Protein AF-E6MUH1-F1 (afdb_monomer)

Radius of gyration: 12.04 Å; Cα contacts (8 Å, |Δi|>4): 78; chains: 1; bounding box: 36×24×32 Å

Structure (mmCIF, N/CA/C/O backbone):
data_AF-E6MUH1-F1
#
_entry.id   AF-E6MUH1-F1
#
loop_
_atom_site.group_PDB
_atom_site.id
_atom_site.type_symbol
_atom_site.label_atom_id
_atom_site.label_alt_id
_atom_site.label_comp_id
_atom_site.label_asym_id
_atom_site.label_entity_id
_atom_site.label_seq_id
_atom_site.pdbx_PDB_ins_code
_atom_site.Cartn_x
_atom_site.Cartn_y
_atom_site.Cartn_z
_atom_site.occupancy
_atom_site.B_iso_or_equiv
_atom_site.auth_seq_id
_atom_site.auth_comp_id
_atom_site.auth_asym_id
_atom_site.auth_atom_id
_atom_site.pdbx_PDB_model_num
ATOM 1 N N . MET A 1 1 ? 23.286 -7.106 -8.595 1.00 48.00 1 MET A N 1
ATOM 2 C CA . MET A 1 1 ? 22.092 -6.732 -7.809 1.00 48.00 1 MET A CA 1
ATOM 3 C C . MET A 1 1 ? 21.884 -7.838 -6.793 1.00 48.00 1 MET A C 1
ATOM 5 O O . MET A 1 1 ? 21.653 -8.969 -7.205 1.00 48.00 1 MET A O 1
ATOM 9 N N . ASN A 1 2 ? 22.132 -7.566 -5.513 1.00 39.12 2 ASN A N 1
ATOM 10 C CA . ASN A 1 2 ? 22.110 -8.587 -4.469 1.00 39.12 2 ASN A CA 1
ATOM 11 C C . ASN A 1 2 ? 20.644 -8.923 -4.149 1.00 39.12 2 ASN A C 1
ATOM 13 O O . ASN A 1 2 ? 19.862 -8.019 -3.869 1.00 39.12 2 ASN A O 1
ATOM 17 N N . ILE A 1 3 ? 20.237 -10.192 -4.238 1.00 46.28 3 ILE A N 1
ATOM 18 C CA . ILE A 1 3 ? 18.827 -10.591 -4.041 1.00 46.28 3 ILE A CA 1
ATOM 19 C C . ILE A 1 3 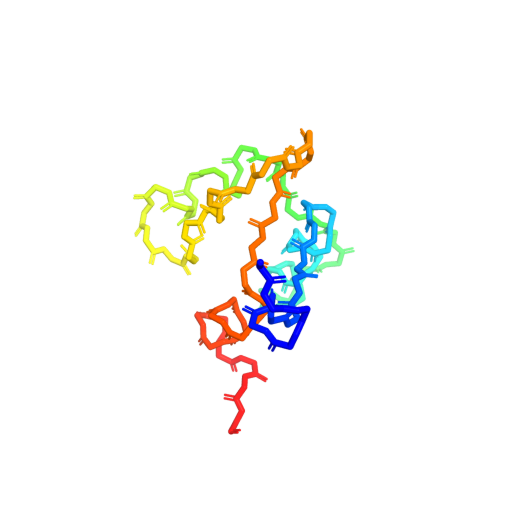? 18.333 -10.227 -2.629 1.00 46.28 3 ILE A C 1
ATOM 21 O O . ILE A 1 3 ? 17.169 -9.879 -2.456 1.00 46.28 3 ILE A O 1
ATOM 25 N N . ASN A 1 4 ? 19.244 -10.193 -1.653 1.00 50.38 4 ASN A N 1
ATOM 26 C CA . ASN A 1 4 ? 18.959 -9.813 -0.269 1.00 50.38 4 ASN A CA 1
ATOM 27 C C . ASN A 1 4 ? 18.725 -8.300 -0.069 1.00 50.38 4 ASN A C 1
ATOM 29 O O . ASN A 1 4 ? 18.150 -7.911 0.940 1.00 50.38 4 ASN A O 1
ATOM 33 N N . GLU A 1 5 ? 19.126 -7.446 -1.019 1.00 47.06 5 GLU A N 1
ATOM 34 C CA . GLU A 1 5 ? 18.862 -5.992 -0.994 1.00 47.06 5 GLU A CA 1
ATOM 35 C C . GLU A 1 5 ? 17.512 -5.627 -1.622 1.00 47.06 5 GLU A C 1
ATOM 37 O O . GLU A 1 5 ? 17.117 -4.464 -1.618 1.00 47.06 5 GLU A O 1
ATOM 42 N N . LEU A 1 6 ? 16.788 -6.593 -2.203 1.00 52.62 6 LEU A N 1
ATOM 43 C CA . LEU A 1 6 ? 15.532 -6.296 -2.893 1.00 52.62 6 LEU A CA 1
ATOM 44 C C . LEU A 1 6 ? 14.385 -5.966 -1.929 1.00 52.62 6 LEU A C 1
ATOM 46 O O . LEU A 1 6 ? 13.366 -5.473 -2.415 1.00 52.62 6 LEU A O 1
ATOM 50 N N . GLY A 1 7 ? 14.555 -6.190 -0.620 1.00 59.31 7 GLY A N 1
ATOM 51 C CA . GLY A 1 7 ? 13.508 -6.003 0.382 1.00 59.31 7 GLY A CA 1
ATOM 52 C C . GLY A 1 7 ? 12.299 -6.909 0.131 1.00 59.31 7 GLY A C 1
ATOM 53 O O . GLY A 1 7 ? 12.160 -7.545 -0.918 1.00 59.31 7 GLY A O 1
ATOM 54 N N . ALA A 1 8 ? 11.386 -6.982 1.096 1.00 75.19 8 ALA A N 1
ATOM 55 C CA . ALA A 1 8 ? 10.042 -7.437 0.772 1.00 75.19 8 ALA A CA 1
ATOM 56 C C . ALA A 1 8 ? 9.398 -6.351 -0.104 1.00 75.19 8 ALA A C 1
ATOM 58 O O . ALA A 1 8 ? 9.475 -5.166 0.221 1.00 75.19 8 ALA A O 1
ATOM 59 N N . ARG A 1 9 ? 8.807 -6.747 -1.232 1.00 86.12 9 ARG A N 1
ATOM 60 C CA . ARG A 1 9 ? 8.133 -5.834 -2.160 1.00 86.12 9 ARG A CA 1
ATOM 61 C C . ARG A 1 9 ? 6.668 -6.182 -2.239 1.00 86.12 9 ARG A C 1
ATOM 63 O O . ARG A 1 9 ? 6.332 -7.359 -2.368 1.00 86.12 9 ARG A O 1
ATOM 70 N N . ILE A 1 10 ? 5.820 -5.165 -2.259 1.00 90.50 10 ILE A N 1
ATOM 71 C CA . ILE A 1 10 ? 4.400 -5.337 -2.556 1.00 90.50 10 ILE A CA 1
ATOM 72 C C . ILE A 1 10 ? 4.060 -4.782 -3.930 1.00 90.50 10 ILE A C 1
ATOM 74 O O . ILE A 1 10 ? 4.604 -3.770 -4.382 1.00 90.50 10 ILE A O 1
ATOM 78 N N . ASP A 1 11 ? 3.143 -5.466 -4.595 1.00 91.50 11 ASP A N 1
ATOM 79 C CA . ASP A 1 11 ? 2.588 -5.060 -5.871 1.00 91.50 11 ASP A CA 1
ATOM 80 C C . ASP A 1 11 ? 1.367 -4.141 -5.687 1.00 91.50 11 ASP A C 1
ATOM 82 O O . ASP A 1 11 ? 0.898 -3.849 -4.580 1.00 91.50 11 ASP A O 1
ATOM 86 N N . ARG A 1 12 ? 0.849 -3.642 -6.811 1.00 92.00 12 ARG A N 1
ATOM 87 C CA . ARG A 1 12 ? -0.261 -2.682 -6.821 1.00 92.00 12 ARG A CA 1
ATOM 88 C C . ARG A 1 12 ? -1.558 -3.236 -6.202 1.00 92.00 12 ARG A C 1
ATOM 90 O O . ARG A 1 12 ? -2.212 -2.470 -5.497 1.00 92.00 12 ARG A O 1
ATOM 97 N N . PRO A 1 13 ? -2.004 -4.476 -6.473 1.00 93.06 13 PRO A N 1
ATOM 98 C CA . PRO A 1 13 ? -3.139 -5.063 -5.762 1.00 93.06 13 PRO A CA 1
ATOM 99 C C . PRO A 1 13 ? -2.942 -5.075 -4.242 1.00 93.06 13 PRO A C 1
ATOM 101 O O . PRO A 1 13 ? -3.787 -4.536 -3.526 1.00 93.06 13 PRO A O 1
ATOM 104 N N . THR A 1 14 ? -1.793 -5.564 -3.767 1.00 92.44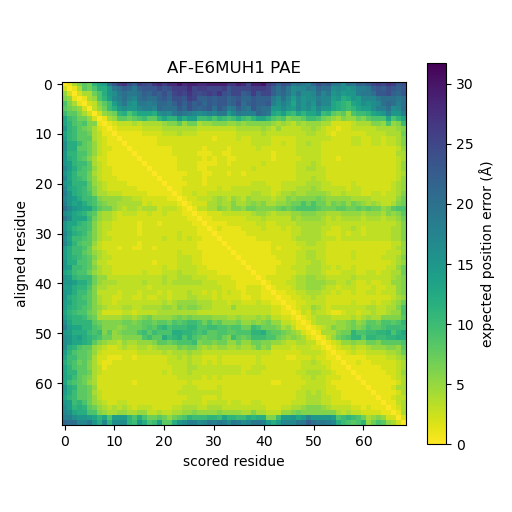 14 THR A N 1
ATOM 105 C CA . THR A 1 14 ? -1.529 -5.743 -2.333 1.00 92.44 14 THR A CA 1
ATOM 106 C C . THR A 1 14 ? -1.500 -4.416 -1.578 1.00 92.44 14 THR A C 1
ATOM 108 O O . THR A 1 14 ? -2.146 -4.286 -0.540 1.00 92.44 14 THR A O 1
ATOM 111 N N . ILE A 1 15 ? -0.834 -3.377 -2.103 1.00 93.56 15 ILE A N 1
ATOM 112 C CA . ILE A 1 15 ? -0.823 -2.062 -1.433 1.00 93.56 15 ILE A CA 1
ATOM 113 C C . ILE A 1 15 ? -2.232 -1.461 -1.315 1.00 93.56 15 ILE A C 1
ATOM 115 O O . ILE A 1 15 ? -2.553 -0.805 -0.327 1.00 93.56 15 ILE A O 1
ATOM 119 N N . ARG A 1 16 ? -3.113 -1.701 -2.296 1.00 95.38 16 ARG A N 1
ATOM 120 C CA . ARG A 1 16 ? -4.494 -1.191 -2.261 1.00 95.38 16 ARG A CA 1
ATOM 121 C C . ARG A 1 16 ? -5.334 -1.885 -1.196 1.00 95.38 16 ARG A C 1
ATOM 123 O O . ARG A 1 16 ? -6.203 -1.239 -0.608 1.00 95.38 16 ARG A O 1
ATOM 130 N N . GLU A 1 17 ? -5.098 -3.174 -0.991 1.00 95.06 17 GLU A N 1
ATOM 131 C CA . GLU A 1 17 ? -5.706 -3.958 0.083 1.00 95.06 17 GLU A CA 1
ATOM 132 C C . GLU A 1 17 ? -5.175 -3.526 1.445 1.00 95.06 17 GLU A C 1
ATOM 134 O O . GLU A 1 17 ? -5.972 -3.258 2.337 1.00 95.06 17 GLU A O 1
ATOM 139 N N . LEU A 1 18 ? -3.861 -3.335 1.583 1.00 92.75 18 LEU A N 1
ATOM 140 C CA . LEU A 1 18 ? -3.243 -2.860 2.823 1.00 92.75 18 LEU A CA 1
ATOM 141 C C . LEU A 1 18 ? -3.748 -1.478 3.237 1.00 92.75 18 LEU A C 1
ATOM 143 O O . LEU A 1 18 ? -4.101 -1.274 4.394 1.00 92.75 18 LEU A O 1
ATOM 147 N N . ILE A 1 19 ? -3.850 -0.533 2.299 1.00 94.00 19 ILE A N 1
ATOM 148 C CA . ILE A 1 19 ? -4.404 0.794 2.602 1.00 94.00 19 ILE A CA 1
ATOM 149 C C . ILE A 1 19 ? -5.884 0.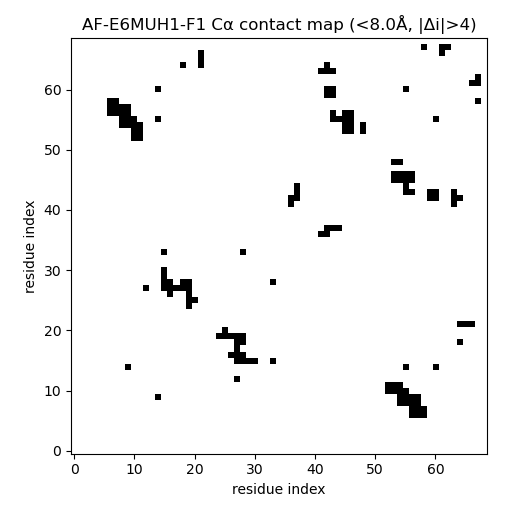686 2.992 1.00 94.00 19 ILE A C 1
ATOM 151 O O . ILE A 1 19 ? -6.342 1.383 3.899 1.00 94.00 19 ILE A O 1
ATOM 155 N N . ALA A 1 20 ? -6.654 -0.171 2.318 1.00 94.62 20 ALA A N 1
ATOM 156 C CA . ALA A 1 20 ? -8.045 -0.406 2.689 1.00 94.62 20 ALA A CA 1
ATOM 157 C C . ALA A 1 20 ? -8.148 -0.989 4.105 1.00 94.62 20 ALA A C 1
ATOM 159 O O . ALA A 1 20 ? -8.922 -0.476 4.909 1.00 94.62 20 ALA A O 1
ATOM 160 N N . TYR A 1 21 ? -7.311 -1.971 4.432 1.00 92.94 21 TYR A N 1
ATOM 161 C CA . TYR A 1 21 ? -7.220 -2.571 5.757 1.00 92.94 21 TYR A CA 1
ATOM 162 C C . TYR A 1 21 ? -6.867 -1.536 6.834 1.00 92.94 21 TYR A C 1
ATOM 164 O O . TYR A 1 21 ? -7.616 -1.378 7.794 1.00 92.94 21 TYR A O 1
ATOM 172 N N . ALA A 1 22 ? -5.807 -0.747 6.6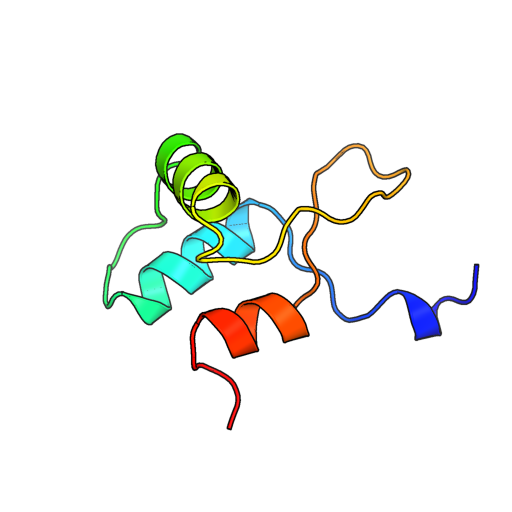26 1.00 90.88 22 ALA A N 1
ATOM 173 C CA . ALA A 1 22 ? -5.380 0.309 7.549 1.00 90.88 22 ALA A CA 1
ATOM 174 C C . ALA A 1 22 ? -6.446 1.403 7.758 1.00 90.88 22 ALA A C 1
ATOM 176 O O . ALA A 1 22 ? -6.463 2.078 8.782 1.00 90.88 22 ALA A O 1
ATOM 177 N N . THR A 1 23 ? -7.354 1.580 6.793 1.00 89.94 23 THR A N 1
ATOM 178 C CA . THR A 1 23 ? -8.461 2.549 6.865 1.00 89.94 23 THR A CA 1
ATOM 179 C C . THR A 1 23 ? -9.811 1.912 7.212 1.00 89.94 23 THR A C 1
ATOM 181 O O . THR A 1 23 ? -10.849 2.550 7.024 1.00 89.94 23 THR A O 1
ATOM 184 N N . CYS A 1 24 ? -9.814 0.668 7.710 1.00 90.50 24 CYS A N 1
ATOM 185 C CA . CYS A 1 24 ? -11.007 -0.095 8.095 1.00 90.50 24 CYS A CA 1
ATOM 186 C C . CYS A 1 24 ? -12.058 -0.217 6.973 1.00 90.50 24 CYS A C 1
ATOM 188 O O . CYS A 1 24 ? -13.265 -0.140 7.208 1.00 90.50 24 CYS A O 1
ATOM 190 N N . ARG A 1 25 ? -11.608 -0.384 5.724 1.00 90.69 25 ARG A N 1
ATOM 191 C CA . ARG A 1 25 ? -12.463 -0.565 4.544 1.00 90.69 25 ARG A CA 1
ATOM 192 C C . ARG A 1 25 ? -12.474 -2.021 4.091 1.00 90.69 25 ARG A C 1
ATOM 194 O O . ARG A 1 25 ? -11.432 -2.633 3.908 1.00 90.69 25 ARG A O 1
ATOM 201 N N . ASN A 1 26 ? -13.660 -2.519 3.748 1.00 89.69 26 ASN A N 1
ATOM 202 C CA . ASN A 1 26 ? -13.855 -3.887 3.241 1.00 89.69 26 ASN A CA 1
ATOM 203 C C . ASN A 1 26 ? -13.544 -4.060 1.744 1.00 89.69 26 ASN A C 1
ATOM 205 O O . ASN A 1 26 ? -13.736 -5.141 1.195 1.00 89.69 26 ASN A O 1
ATOM 209 N N . ARG A 1 27 ? -13.149 -2.991 1.041 1.00 92.94 27 ARG A N 1
ATOM 210 C CA . ARG A 1 27 ? -12.847 -3.030 -0.396 1.00 92.94 27 ARG A CA 1
ATOM 211 C C . ARG A 1 27 ? -11.527 -2.319 -0.683 1.00 92.94 27 ARG A C 1
ATOM 213 O O . ARG A 1 27 ? -11.322 -1.238 -0.124 1.00 92.94 27 ARG A O 1
ATOM 220 N N . PRO A 1 28 ? -10.693 -2.849 -1.598 1.00 94.38 28 PRO A N 1
ATOM 221 C CA . PRO A 1 28 ? -9.456 -2.196 -2.006 1.00 94.38 28 PRO A CA 1
ATOM 222 C C . PRO A 1 28 ? -9.717 -0.774 -2.508 1.00 94.38 28 PRO A C 1
ATOM 224 O O . PRO A 1 28 ? -10.685 -0.526 -3.236 1.00 94.38 28 PRO A O 1
ATOM 227 N N . ILE A 1 29 ? -8.829 0.164 -2.179 1.00 95.00 29 ILE A N 1
ATOM 228 C CA . ILE A 1 29 ? -8.934 1.539 -2.690 1.00 95.00 29 ILE A CA 1
ATOM 229 C C . ILE A 1 29 ? -8.792 1.577 -4.220 1.00 95.00 29 ILE A C 1
ATOM 231 O O . ILE A 1 29 ? -8.265 0.648 -4.823 1.00 95.00 29 ILE A O 1
ATOM 235 N N . SER A 1 30 ?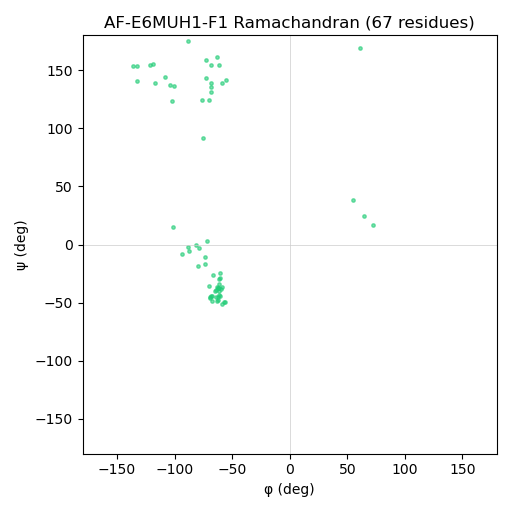 -9.229 2.642 -4.893 1.00 95.62 30 SER A N 1
ATOM 236 C CA . SER A 1 30 ? -9.015 2.788 -6.343 1.00 95.62 30 SER A CA 1
ATOM 237 C C . SER A 1 30 ? -7.551 3.106 -6.686 1.00 95.62 30 SER A C 1
ATOM 239 O O . SER A 1 30 ? -6.822 3.673 -5.872 1.00 95.62 30 SER A O 1
ATOM 241 N N . ASN A 1 31 ? -7.133 2.838 -7.930 1.00 94.12 31 ASN A N 1
ATOM 242 C CA . ASN A 1 31 ? -5.809 3.252 -8.422 1.00 94.12 31 ASN A CA 1
ATOM 243 C C . ASN A 1 31 ? -5.619 4.776 -8.363 1.00 94.12 31 ASN A C 1
ATOM 245 O O . ASN A 1 31 ? -4.544 5.250 -8.018 1.00 94.12 31 ASN A O 1
ATOM 249 N N . SER A 1 32 ? -6.665 5.552 -8.658 1.00 95.44 32 SER A N 1
ATOM 250 C CA . SER A 1 32 ? -6.625 7.014 -8.547 1.00 95.44 32 SER A CA 1
ATOM 251 C C . SER A 1 32 ? -6.383 7.482 -7.110 1.00 95.44 32 SER A C 1
ATOM 253 O O . SER A 1 32 ? -5.644 8.439 -6.893 1.00 95.44 32 SER A O 1
ATOM 255 N N . THR A 1 33 ? -6.956 6.785 -6.124 1.00 95.00 33 THR A N 1
ATOM 256 C CA . THR A 1 33 ? -6.725 7.080 -4.704 1.00 95.00 33 THR A CA 1
ATOM 257 C C . THR A 1 33 ? -5.286 6.770 -4.319 1.00 95.00 33 THR A C 1
ATOM 259 O O . THR A 1 33 ? -4.655 7.608 -3.686 1.00 95.00 33 THR A O 1
ATOM 262 N N . LEU A 1 34 ? -4.756 5.623 -4.758 1.00 94.62 34 LEU A N 1
ATOM 263 C CA . LEU A 1 34 ? -3.363 5.240 -4.529 1.00 94.62 34 LEU A CA 1
ATOM 264 C C . LEU A 1 34 ? -2.392 6.297 -5.077 1.00 94.62 34 LEU A C 1
ATOM 266 O O . LEU A 1 34 ? -1.532 6.775 -4.348 1.00 94.62 34 LEU A O 1
ATOM 270 N N . LEU A 1 35 ? -2.579 6.723 -6.331 1.00 93.69 35 LEU A N 1
ATOM 271 C CA . LEU A 1 35 ? -1.732 7.738 -6.972 1.00 93.69 35 LEU A CA 1
ATOM 272 C C . LEU A 1 35 ? -1.788 9.096 -6.263 1.00 93.69 35 LEU A C 1
ATOM 274 O O . LEU A 1 35 ? -0.778 9.789 -6.175 1.00 93.69 35 LEU A O 1
ATOM 278 N N . ARG A 1 36 ? -2.962 9.489 -5.758 1.00 94.81 36 ARG A N 1
ATOM 279 C CA . ARG A 1 36 ? -3.102 10.719 -4.973 1.00 94.81 36 ARG A CA 1
ATOM 280 C C . ARG A 1 36 ? -2.386 10.602 -3.630 1.00 94.81 36 ARG A C 1
ATOM 282 O O . ARG A 1 36 ? -1.660 11.512 -3.272 1.00 94.81 36 ARG A O 1
ATOM 289 N N . MET A 1 37 ? -2.541 9.482 -2.924 1.00 94.56 37 MET A N 1
ATOM 290 C CA . MET A 1 37 ? -1.843 9.255 -1.653 1.00 94.56 37 MET A CA 1
ATOM 291 C C . MET A 1 37 ? 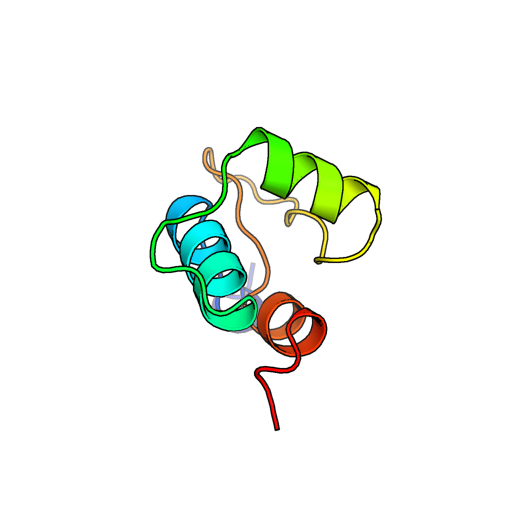-0.319 9.245 -1.823 1.00 94.56 37 MET A C 1
ATOM 293 O O . MET A 1 37 ? 0.373 9.784 -0.966 1.00 94.56 37 MET A O 1
ATOM 297 N N . GLU A 1 38 ? 0.183 8.690 -2.931 1.00 93.88 38 GLU A N 1
ATOM 298 C CA . GLU A 1 38 ? 1.604 8.744 -3.311 1.00 93.88 38 GLU A CA 1
ATOM 299 C C . GLU A 1 38 ? 2.052 10.197 -3.542 1.00 93.88 38 GLU A C 1
ATOM 301 O O . GLU A 1 38 ? 3.051 10.637 -2.984 1.00 93.88 38 GLU A O 1
ATOM 306 N N . LYS A 1 39 ? 1.273 10.981 -4.301 1.00 94.06 39 LYS A N 1
ATOM 307 C CA . LYS A 1 39 ? 1.564 12.402 -4.562 1.00 94.06 39 LYS A CA 1
ATOM 308 C C . LYS A 1 39 ? 1.537 13.261 -3.292 1.00 94.06 39 LYS A C 1
ATOM 310 O O . LYS A 1 39 ? 2.336 14.183 -3.168 1.00 94.06 39 LYS A O 1
ATOM 315 N N . ASP A 1 40 ? 0.625 12.957 -2.376 1.00 93.56 40 ASP A N 1
ATOM 316 C CA . ASP A 1 40 ? 0.458 13.665 -1.106 1.00 93.56 40 ASP A CA 1
ATOM 317 C C . ASP A 1 40 ? 1.500 13.236 -0.051 1.00 93.56 40 ASP A C 1
ATOM 319 O O . ASP A 1 40 ? 1.489 13.767 1.058 1.00 93.56 40 ASP A O 1
ATOM 323 N N . GLY A 1 41 ? 2.369 12.260 -0.355 1.00 92.19 41 GLY A N 1
ATOM 324 C CA . GLY A 1 41 ? 3.394 11.754 0.565 1.00 92.19 41 GLY A CA 1
ATOM 325 C C . GLY A 1 41 ? 2.852 10.909 1.722 1.00 92.19 41 GLY A C 1
ATOM 326 O O . GLY A 1 41 ? 3.547 10.705 2.710 1.00 92.19 41 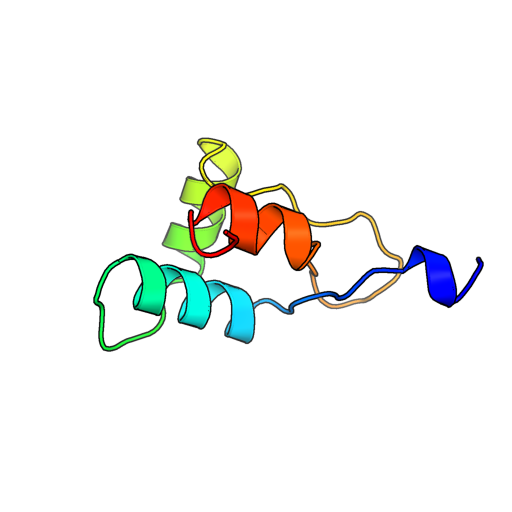GLY A O 1
ATOM 327 N N . ARG A 1 42 ? 1.609 10.417 1.624 1.00 91.38 42 ARG A N 1
ATOM 328 C CA . ARG A 1 42 ? 0.982 9.567 2.658 1.00 91.38 42 ARG A CA 1
ATOM 329 C C . ARG A 1 42 ? 1.426 8.109 2.594 1.00 91.38 42 ARG A C 1
ATOM 331 O O . ARG A 1 42 ? 1.202 7.362 3.535 1.00 91.38 42 ARG A O 1
ATOM 338 N N . ILE A 1 43 ? 1.969 7.700 1.455 1.00 93.75 43 ILE A N 1
ATOM 339 C CA . ILE A 1 43 ? 2.574 6.389 1.219 1.00 93.75 43 ILE A CA 1
ATOM 340 C C . ILE A 1 43 ? 3.878 6.608 0.449 1.00 93.75 43 ILE A C 1
ATOM 342 O O . ILE A 1 43 ? 3.978 7.603 -0.280 1.00 93.75 43 ILE A O 1
ATOM 346 N N . PRO A 1 44 ? 4.858 5.701 0.566 1.00 92.12 44 PRO A N 1
ATOM 347 C CA . PRO A 1 44 ? 6.109 5.811 -0.169 1.00 92.12 44 PRO A CA 1
ATOM 348 C C . PRO A 1 44 ? 5.899 5.767 -1.686 1.00 92.12 44 PRO A C 1
ATOM 350 O O . PRO A 1 44 ? 4.934 5.197 -2.211 1.00 92.12 44 PRO A O 1
ATOM 353 N N . CYS A 1 45 ? 6.844 6.372 -2.401 1.00 91.62 45 CYS A N 1
ATOM 354 C CA . CYS A 1 45 ? 6.893 6.337 -3.855 1.00 91.62 45 CYS A CA 1
ATOM 355 C C . CYS A 1 45 ? 7.222 4.932 -4.369 1.00 91.62 45 CYS A C 1
ATOM 357 O O . CYS A 1 45 ? 7.890 4.135 -3.712 1.00 91.62 45 CYS A O 1
ATOM 359 N N . ARG A 1 46 ? 6.797 4.643 -5.600 1.00 91.12 46 ARG A N 1
ATOM 360 C CA . ARG A 1 46 ? 7.172 3.401 -6.290 1.00 91.12 46 ARG A CA 1
ATOM 361 C C . ARG A 1 46 ? 8.687 3.268 -6.443 1.00 91.12 46 ARG A C 1
ATOM 363 O O . ARG A 1 46 ? 9.370 4.212 -6.847 1.00 91.12 46 ARG A O 1
ATOM 370 N N . LEU A 1 47 ? 9.194 2.056 -6.228 1.00 89.44 47 LEU A N 1
ATOM 371 C CA . LEU A 1 47 ? 10.599 1.735 -6.446 1.00 89.44 47 LEU A CA 1
ATOM 372 C C . LEU A 1 47 ? 10.929 1.772 -7.943 1.00 89.44 47 LEU A C 1
ATOM 374 O O . LEU A 1 47 ? 10.216 1.206 -8.779 1.00 89.44 47 LEU A O 1
ATOM 378 N N . LYS A 1 48 ? 12.062 2.392 -8.287 1.00 85.19 48 LYS A N 1
ATOM 379 C CA . LYS A 1 48 ? 12.616 2.362 -9.647 1.00 85.19 48 LYS A CA 1
ATOM 380 C C . LYS A 1 48 ? 13.239 0.992 -9.895 1.00 85.19 48 LYS A C 1
ATOM 382 O O . LYS A 1 48 ? 14.402 0.759 -9.581 1.00 85.19 48 LYS A O 1
ATOM 387 N N . THR A 1 49 ? 12.446 0.073 -10.432 1.00 80.00 49 THR A N 1
ATOM 388 C CA . THR A 1 49 ? 12.882 -1.289 -10.755 1.00 80.00 49 THR A CA 1
ATOM 389 C C . THR A 1 49 ? 12.738 -1.553 -12.254 1.00 80.00 49 THR A C 1
ATOM 391 O O . THR A 1 49 ? 11.903 -0.920 -12.898 1.00 80.00 49 THR A O 1
ATOM 394 N N . PRO A 1 50 ? 13.515 -2.492 -12.826 1.00 79.44 50 PRO A N 1
ATOM 395 C CA . PRO A 1 50 ? 13.351 -2.906 -14.221 1.00 79.44 50 PRO A CA 1
ATOM 396 C C . PRO A 1 50 ? 12.081 -3.747 -14.454 1.00 79.44 50 PRO A C 1
ATOM 398 O O . PRO A 1 50 ? 11.869 -4.247 -15.555 1.00 79.44 50 PRO A O 1
ATOM 401 N N . LEU A 1 51 ? 11.252 -3.952 -13.424 1.00 75.94 51 LEU A N 1
ATOM 402 C CA . LEU A 1 51 ? 10.024 -4.727 -13.525 1.00 75.94 51 LEU A CA 1
ATOM 403 C C . LEU A 1 51 ? 8.964 -3.944 -14.304 1.00 75.94 51 LEU A C 1
ATOM 405 O O . LEU A 1 51 ? 8.813 -2.734 -14.155 1.00 75.94 51 LEU A O 1
ATOM 409 N N . THR A 1 52 ? 8.179 -4.663 -15.101 1.00 77.62 52 THR A N 1
ATOM 410 C CA . THR A 1 52 ? 7.050 -4.100 -15.858 1.00 77.62 52 THR A CA 1
ATOM 411 C C . THR A 1 52 ? 5.915 -3.622 -14.955 1.00 77.62 52 THR A C 1
ATOM 413 O O . THR A 1 52 ? 5.164 -2.719 -15.323 1.00 77.62 52 THR A O 1
ATOM 416 N N . SER A 1 53 ? 5.789 -4.213 -13.765 1.00 81.56 53 SER A N 1
ATOM 417 C CA . SER A 1 53 ? 4.776 -3.847 -12.779 1.00 81.56 53 SER A CA 1
ATOM 418 C C . SER A 1 53 ? 5.360 -2.957 -11.683 1.00 81.56 53 SER A C 1
ATOM 420 O O . SER A 1 53 ? 6.447 -3.241 -11.177 1.00 81.56 53 SER A O 1
ATOM 422 N N . PRO A 1 54 ? 4.644 -1.893 -11.279 1.00 86.56 54 PRO A N 1
ATOM 423 C CA . PRO A 1 54 ? 5.096 -1.038 -10.197 1.00 86.56 54 PRO A CA 1
ATOM 424 C C . PRO A 1 54 ? 5.050 -1.781 -8.868 1.00 86.56 54 PRO A C 1
ATOM 426 O O . PRO A 1 54 ? 4.072 -2.470 -8.567 1.00 86.56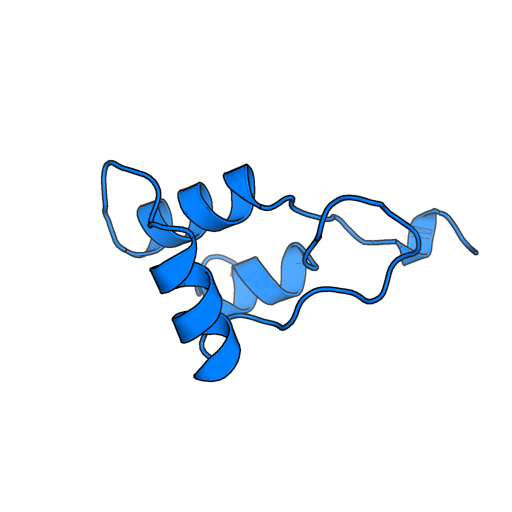 54 PRO A O 1
ATOM 429 N N . VAL A 1 55 ? 6.092 -1.567 -8.074 1.00 91.62 55 VAL A N 1
ATOM 430 C CA . VAL A 1 55 ? 6.273 -2.172 -6.758 1.00 91.62 55 VAL A CA 1
ATOM 431 C C . VAL A 1 55 ? 6.678 -1.114 -5.737 1.00 91.62 55 VAL A C 1
ATOM 433 O O . VAL A 1 55 ? 7.274 -0.093 -6.091 1.00 91.62 55 VAL A O 1
ATOM 436 N N . TRP A 1 56 ? 6.356 -1.383 -4.479 1.00 92.38 56 TRP A N 1
ATOM 437 C CA . TRP A 1 56 ? 6.707 -0.568 -3.319 1.00 92.38 56 TRP A CA 1
ATOM 438 C C . TRP A 1 56 ? 7.525 -1.397 -2.341 1.00 92.38 56 TRP A C 1
ATOM 440 O O . TRP A 1 56 ? 7.401 -2.624 -2.320 1.00 92.38 56 TRP A O 1
ATOM 450 N N . ASP A 1 57 ? 8.339 -0.726 -1.532 1.00 90.69 57 ASP A N 1
ATOM 451 C CA . ASP A 1 57 ? 8.986 -1.373 -0.399 1.00 90.69 57 ASP A CA 1
ATOM 452 C C . ASP A 1 57 ? 7.934 -1.693 0.672 1.00 90.69 57 ASP A C 1
ATOM 454 O O . ASP A 1 57 ? 7.177 -0.821 1.103 1.00 90.69 57 ASP A O 1
ATOM 458 N N . THR A 1 58 ? 7.842 -2.961 1.073 1.00 89.62 58 THR A N 1
ATOM 459 C CA . THR A 1 58 ? 6.844 -3.404 2.049 1.00 89.62 58 THR A CA 1
ATOM 460 C C . THR A 1 58 ? 7.033 -2.709 3.392 1.00 89.62 58 THR A C 1
ATOM 462 O O . THR A 1 58 ? 6.043 -2.343 4.021 1.00 89.62 58 THR A O 1
ATOM 465 N N . ARG A 1 59 ? 8.278 -2.524 3.841 1.00 89.25 59 ARG A N 1
ATOM 466 C CA . ARG A 1 59 ? 8.574 -1.955 5.158 1.00 89.25 59 ARG A CA 1
ATOM 467 C C . ARG A 1 59 ? 8.157 -0.492 5.204 1.00 89.25 59 ARG A C 1
ATOM 469 O O . ARG A 1 59 ? 7.412 -0.110 6.098 1.00 89.25 59 ARG A O 1
ATOM 476 N N . GLU A 1 60 ? 8.552 0.288 4.200 1.00 91.44 60 GLU A N 1
ATOM 477 C CA . GLU A 1 60 ? 8.164 1.701 4.115 1.00 91.44 60 GLU A CA 1
ATOM 478 C C . GLU A 1 60 ? 6.639 1.870 4.070 1.00 91.44 60 GLU A C 1
ATOM 480 O O . GLU A 1 60 ? 6.088 2.798 4.661 1.00 91.44 60 GLU A O 1
ATOM 485 N N . VAL A 1 61 ? 5.929 0.962 3.389 1.00 91.94 61 VAL A N 1
ATOM 486 C CA . VAL A 1 61 ? 4.462 1.003 3.330 1.00 91.94 61 VAL A CA 1
ATOM 487 C C . VAL A 1 61 ? 3.840 0.672 4.683 1.00 91.94 61 VAL A C 1
ATOM 489 O O . VAL A 1 61 ? 2.919 1.368 5.103 1.00 91.94 61 VAL A O 1
ATOM 492 N N . LEU A 1 62 ? 4.306 -0.374 5.369 1.00 91.00 62 LEU A N 1
ATOM 493 C CA . LEU A 1 62 ? 3.775 -0.739 6.685 1.00 91.00 62 LEU A CA 1
ATOM 494 C C . LEU A 1 62 ? 4.038 0.358 7.722 1.00 91.00 62 LEU A C 1
ATOM 496 O O . LEU A 1 62 ? 3.145 0.661 8.511 1.00 91.00 62 LEU A O 1
ATOM 500 N N . GLU A 1 63 ? 5.214 0.983 7.683 1.00 92.00 63 GLU A N 1
ATOM 501 C CA . GLU A 1 63 ? 5.568 2.124 8.530 1.00 92.00 63 GLU A CA 1
ATOM 502 C C . GLU A 1 63 ? 4.663 3.333 8.249 1.00 92.00 63 GLU A C 1
ATOM 504 O O . GLU A 1 63 ? 4.044 3.866 9.169 1.00 92.00 63 GLU A O 1
ATOM 509 N N . ALA A 1 64 ? 4.481 3.707 6.976 1.00 91.56 64 ALA A N 1
ATOM 510 C CA . ALA A 1 64 ? 3.599 4.812 6.587 1.00 91.56 64 ALA A CA 1
ATOM 511 C C . ALA A 1 64 ? 2.127 4.580 6.977 1.00 91.56 64 ALA A C 1
ATOM 513 O O . ALA A 1 64 ? 1.386 5.531 7.232 1.00 91.56 64 ALA A O 1
ATOM 514 N N . LEU A 1 65 ? 1.693 3.318 7.028 1.00 91.06 65 LEU A N 1
ATOM 515 C CA . LEU A 1 65 ? 0.345 2.931 7.446 1.00 91.06 65 LEU A CA 1
ATOM 516 C C . LEU A 1 65 ? 0.207 2.711 8.960 1.00 91.06 65 LEU A C 1
ATOM 518 O O . LEU A 1 65 ? -0.898 2.419 9.415 1.00 91.06 65 LEU A O 1
ATOM 522 N N . GLY A 1 66 ? 1.288 2.834 9.738 1.00 89.81 66 GLY A N 1
ATOM 523 C CA . GLY A 1 66 ? 1.277 2.571 11.180 1.00 89.81 66 GLY A CA 1
ATOM 524 C C . GLY A 1 66 ? 0.983 1.109 11.537 1.00 89.81 66 GLY A C 1
ATOM 525 O O . GLY A 1 66 ? 0.461 0.827 12.612 1.00 89.81 66 GLY A O 1
ATOM 526 N N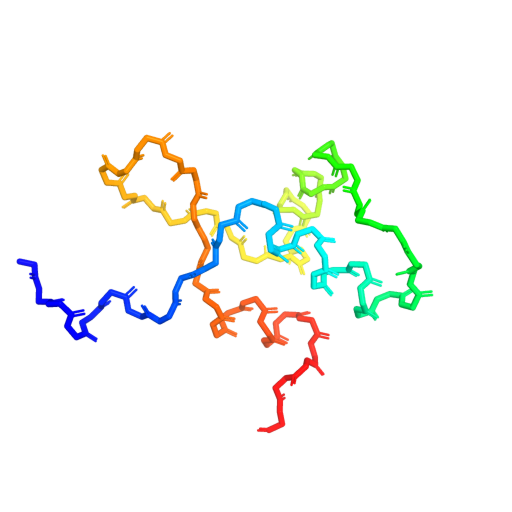 . LEU A 1 67 ? 1.271 0.178 10.621 1.00 85.50 67 LEU A N 1
ATOM 527 C CA . LEU A 1 67 ? 1.048 -1.263 10.789 1.00 85.50 67 LEU A CA 1
ATOM 528 C C . LEU A 1 67 ? 2.282 -2.005 11.322 1.00 85.50 67 LEU A C 1
ATOM 530 O O . LEU A 1 67 ? 2.193 -3.192 11.633 1.00 85.50 67 LEU A O 1
ATOM 534 N N . GLN A 1 68 ? 3.425 -1.328 11.411 1.00 77.19 68 GLN A N 1
ATOM 535 C CA . GLN A 1 68 ? 4.658 -1.869 11.968 1.00 77.19 68 GLN A CA 1
ATOM 536 C C . GLN A 1 68 ? 4.857 -1.318 13.391 1.00 77.19 68 GLN A C 1
ATOM 538 O O . GLN A 1 68 ? 4.846 -0.102 13.573 1.00 77.19 68 GLN A O 1
ATOM 543 N N . GLN A 1 69 ? 4.985 -2.213 14.380 1.00 56.19 69 GLN A N 1
ATOM 544 C CA . GLN A 1 69 ? 5.347 -1.898 15.773 1.00 56.19 69 GLN A CA 1
ATOM 545 C C . GLN A 1 69 ? 6.844 -2.095 16.004 1.00 56.19 69 GLN A C 1
ATOM 547 O O . GLN A 1 69 ? 7.406 -3.038 15.397 1.00 56.19 69 GLN A O 1
#

Organism: Neisseria meningitidis serogroup B / serotype 15 (strain H44/76) (NCBI:txid909420)

pLDDT: mean 85.72, std 13.97, range [39.12, 95.62]

Sequence (69 aa):
MNINELGARIDRPTIRELIAYATCRNRPISNSTLLRMEKDGRIPCRLKTPLTSPVWDTREVLEALGLQQ

Nearest PDB structures (foldseek):
  8c3t-assembly1_A  TM=8.517E-01  e=9.975E-02  Achromobacter xylosoxidans NBRC 15126 = ATCC 27061
  5nbc-assembly1_C  TM=5.431E-01  e=6.770E+00  Francisella tularensis
  2f3t-assembly1_B  TM=4.132E-01  e=4.818E+00  Escherichia coli
  2f3t-assembly1_C  TM=4.118E-01  e=5.909E+00  Escherichia coli

Secondary structure (DSSP, 8-state):
--GGGS--EEEHHHHHHHHHHHTT-SSPPPHHHHHHHHHTTSSPPPP--S-SS-EEEHHHHHHHTT---

Mean predicted aligned error: 5.51 Å

Solvent-accessible surface area (backbone atoms only — not comparable to full-atom values): 4173 Å² total; per-residue (Å²): 132,63,79,86,75,62,64,62,65,35,44,64,72,56,51,26,39,50,54,13,53,69,65,78,39,99,56,58,52,52,72,70,53,52,54,48,35,35,74,72,64,60,34,67,66,69,56,95,59,97,58,94,63,66,32,31,53,40,64,57,40,32,52,54,60,67,72,59,131

Foldseek 3Di:
DDPVVPADKDFPQVLQVVLCVLVVHPDGDDPVVVVVCCVVVLADDWDPDPDPTTIDHPVRRCVSSVNDD